Protein AF-A0A2X0KNQ1-F1 (afdb_monomer_lite)

pLDDT: mean 96.61, std 2.68, range [85.62, 98.56]

Radius of gyration: 13.11 Å; chains: 1; bounding box: 28×15×39 Å

Structure (mmCIF, N/CA/C/O backbone):
data_AF-A0A2X0KNQ1-F1
#
_entry.id   AF-A0A2X0KNQ1-F1
#
loop_
_atom_site.group_PDB
_atom_site.id
_atom_site.type_symbol
_atom_site.label_atom_id
_atom_site.label_alt_id
_atom_site.label_comp_id
_atom_site.label_asym_id
_atom_site.label_entity_id
_atom_site.label_seq_id
_atom_site.pdbx_PDB_ins_code
_atom_site.Cartn_x
_atom_site.Cartn_y
_atom_site.Cartn_z
_atom_site.occupancy
_atom_site.B_iso_or_equiv
_atom_site.auth_seq_id
_atom_site.auth_comp_id
_atom_site.auth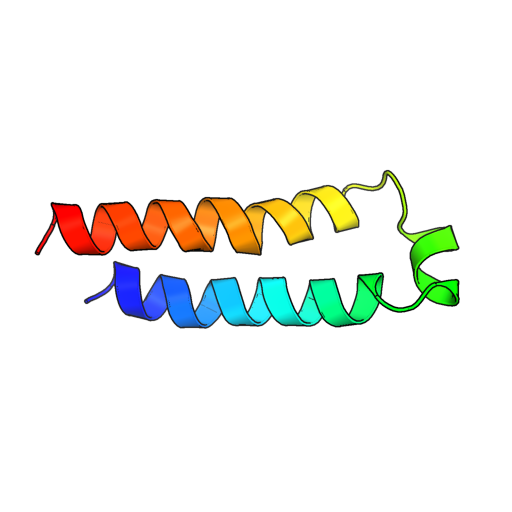_asym_id
_atom_site.auth_atom_id
_atom_site.pdbx_PDB_model_num
ATOM 1 N N . MET A 1 1 ? -13.834 4.805 16.082 1.00 91.69 1 MET A N 1
ATOM 2 C CA . MET A 1 1 ? -14.199 4.898 14.644 1.00 91.69 1 MET A CA 1
ATOM 3 C C . MET A 1 1 ? -13.139 5.517 13.739 1.00 91.69 1 MET A C 1
ATOM 5 O O . MET A 1 1 ? -12.997 5.029 12.626 1.00 91.69 1 MET A O 1
ATOM 9 N N . VAL A 1 2 ? -12.387 6.542 14.164 1.00 96.38 2 VAL A N 1
ATOM 10 C CA . VAL A 1 2 ? -11.382 7.204 13.299 1.00 96.38 2 VAL A CA 1
ATOM 11 C C . VAL A 1 2 ? -10.353 6.219 12.722 1.00 96.38 2 VAL A C 1
ATOM 13 O O . VAL A 1 2 ? -10.142 6.213 11.513 1.00 96.38 2 VAL A O 1
ATOM 16 N N . PHE A 1 3 ? -9.794 5.323 13.544 1.00 96.31 3 PHE A N 1
ATOM 17 C CA . PHE A 1 3 ? -8.854 4.294 13.075 1.00 96.31 3 PHE A CA 1
ATOM 18 C C . PHE A 1 3 ? -9.460 3.342 12.033 1.00 96.31 3 PHE A C 1
ATOM 20 O O . PHE A 1 3 ? -8.793 2.999 11.067 1.00 96.31 3 PHE A O 1
ATOM 27 N N . ALA A 1 4 ? -10.736 2.970 12.165 1.00 95.88 4 ALA A N 1
ATOM 28 C CA . ALA A 1 4 ? -11.404 2.106 11.190 1.00 95.88 4 ALA A CA 1
ATOM 29 C C . ALA A 1 4 ? -11.627 2.813 9.839 1.00 95.88 4 ALA A C 1
ATOM 31 O O . ALA A 1 4 ? -11.422 2.217 8.787 1.00 95.88 4 ALA A O 1
ATOM 32 N N . LEU A 1 5 ? -11.996 4.099 9.848 1.00 97.31 5 LEU A N 1
ATOM 33 C CA . LEU A 1 5 ? -12.130 4.880 8.612 1.00 97.31 5 LEU A CA 1
ATOM 34 C C . LEU A 1 5 ? -10.770 5.109 7.936 1.00 97.31 5 LEU A C 1
ATOM 36 O O . LEU A 1 5 ? -10.654 4.957 6.721 1.00 97.31 5 LEU A O 1
ATOM 40 N N . GLY A 1 6 ? -9.735 5.419 8.725 1.00 95.81 6 GLY A N 1
ATOM 41 C CA . GLY A 1 6 ? -8.360 5.534 8.235 1.00 95.81 6 GLY A CA 1
ATOM 42 C C . GLY A 1 6 ? -7.840 4.227 7.634 1.00 95.81 6 GLY A C 1
ATOM 43 O O . GLY A 1 6 ? -7.248 4.256 6.558 1.00 95.81 6 GLY A O 1
ATOM 44 N N . PHE A 1 7 ? -8.137 3.090 8.276 1.00 96.50 7 PHE A N 1
ATOM 45 C CA . PHE A 1 7 ? -7.835 1.754 7.762 1.00 96.50 7 PHE A CA 1
ATOM 46 C C . PHE A 1 7 ? -8.429 1.558 6.367 1.00 96.50 7 PHE A C 1
ATOM 48 O O . PHE A 1 7 ? -7.689 1.271 5.434 1.00 96.50 7 PHE A O 1
ATOM 55 N N . ILE A 1 8 ? -9.738 1.780 6.190 1.00 96.88 8 ILE A N 1
ATOM 56 C CA . ILE A 1 8 ? -10.398 1.557 4.893 1.00 96.88 8 ILE A CA 1
ATOM 57 C C . ILE A 1 8 ? -9.749 2.414 3.802 1.00 96.88 8 ILE A C 1
ATOM 59 O O . ILE A 1 8 ? -9.418 1.899 2.735 1.00 96.88 8 ILE A O 1
ATOM 63 N N . ALA A 1 9 ? -9.533 3.704 4.058 1.00 96.94 9 ALA A N 1
ATOM 64 C CA . ALA A 1 9 ? -8.969 4.609 3.062 1.00 96.94 9 ALA A CA 1
ATOM 65 C C . ALA A 1 9 ? -7.532 4.220 2.670 1.00 96.94 9 ALA A C 1
ATOM 67 O O . ALA A 1 9 ? -7.226 4.055 1.488 1.00 96.94 9 ALA A O 1
ATOM 68 N N . LEU A 1 10 ? -6.652 4.045 3.657 1.00 97.00 10 LEU A N 1
ATOM 69 C CA . LEU A 1 10 ? -5.225 3.827 3.418 1.00 97.00 10 LEU A CA 1
ATOM 70 C C . LEU A 1 10 ? -4.924 2.409 2.937 1.00 97.00 10 LEU A C 1
ATOM 72 O O . LEU A 1 10 ? -4.092 2.240 2.047 1.00 97.00 10 LEU A O 1
ATOM 76 N N . PHE A 1 11 ? -5.638 1.408 3.452 1.00 97.44 11 PHE A N 1
ATOM 77 C CA . PHE A 1 11 ? -5.519 0.034 2.976 1.00 97.44 11 PHE A CA 1
ATOM 78 C C . PHE A 1 11 ? -5.986 -0.090 1.524 1.00 97.44 11 PHE A C 1
ATOM 80 O O . PHE A 1 11 ? -5.351 -0.787 0.738 1.00 97.44 11 PHE A O 1
ATOM 87 N N . THR A 1 12 ? -7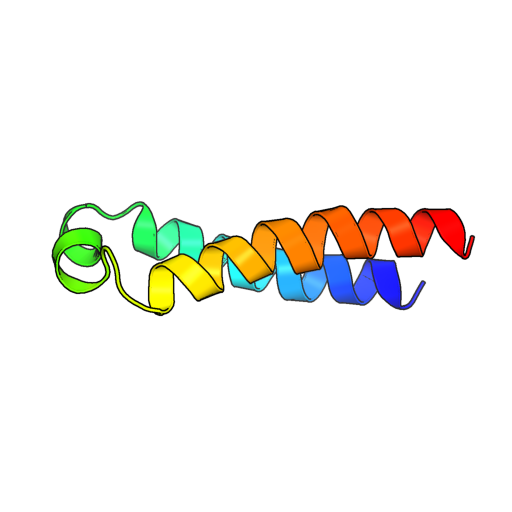.040 0.635 1.128 1.00 97.62 12 THR A N 1
ATOM 88 C CA . THR A 1 12 ? -7.487 0.664 -0.273 1.00 97.62 12 THR A CA 1
ATOM 89 C C . THR A 1 12 ? -6.424 1.284 -1.182 1.00 97.62 12 THR A C 1
ATOM 91 O O . THR A 1 12 ? -6.112 0.713 -2.223 1.00 97.62 12 THR A O 1
ATOM 94 N N . ILE A 1 13 ? -5.812 2.407 -0.783 1.00 97.94 13 ILE A N 1
ATOM 95 C CA . ILE A 1 13 ? -4.720 3.034 -1.550 1.00 97.94 13 ILE A CA 1
ATOM 96 C C . ILE A 1 13 ? -3.517 2.086 -1.660 1.00 97.94 13 ILE A C 1
ATOM 98 O O . ILE A 1 13 ? -3.000 1.882 -2.757 1.00 97.94 13 ILE A O 1
ATOM 102 N N . GLY A 1 14 ? -3.106 1.462 -0.551 1.00 97.94 14 GLY A N 1
ATOM 103 C CA . GLY A 1 14 ? -2.051 0.445 -0.549 1.00 97.94 14 GLY A CA 1
ATOM 104 C C . GLY A 1 14 ? -2.389 -0.755 -1.435 1.00 97.94 14 GLY A C 1
ATOM 105 O O . GLY A 1 14 ? -1.540 -1.241 -2.174 1.00 97.94 14 GLY A O 1
ATOM 106 N N . GLY A 1 15 ? -3.644 -1.201 -1.437 1.00 97.81 15 GLY A N 1
ATOM 107 C CA . GLY A 1 15 ? -4.120 -2.257 -2.325 1.00 97.81 15 GLY A CA 1
ATOM 108 C C . GLY A 1 15 ? -3.996 -1.880 -3.802 1.00 97.81 15 GLY A C 1
ATOM 109 O O . GLY A 1 15 ? -3.491 -2.674 -4.592 1.00 97.81 15 GL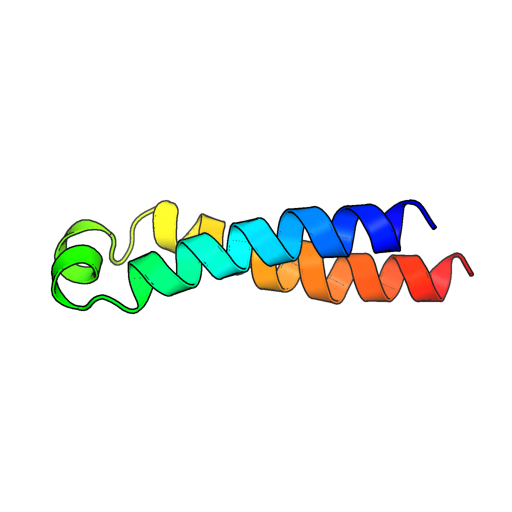Y A O 1
ATOM 110 N N . LEU A 1 16 ? -4.379 -0.654 -4.177 1.00 98.31 16 LEU A N 1
ATOM 111 C CA . LEU A 1 16 ? -4.261 -0.162 -5.555 1.00 98.31 16 LEU A CA 1
ATOM 112 C C . LEU A 1 16 ? -2.803 -0.118 -6.037 1.00 98.31 16 LEU A C 1
ATOM 114 O O . LEU A 1 16 ? -2.533 -0.507 -7.172 1.00 98.31 16 LEU A O 1
ATOM 118 N N . THR A 1 17 ? -1.851 0.287 -5.189 1.00 98.19 17 THR A N 1
ATOM 119 C CA . THR A 1 17 ? -0.421 0.225 -5.549 1.00 98.19 17 THR A CA 1
ATOM 120 C C . THR A 1 17 ? 0.085 -1.215 -5.672 1.00 98.19 17 THR A C 1
ATOM 122 O O . THR A 1 17 ? 0.946 -1.490 -6.504 1.00 98.19 17 THR A O 1
ATOM 125 N N . GLY A 1 18 ? -0.505 -2.159 -4.934 1.00 98.06 18 GLY A N 1
ATOM 126 C CA . GLY A 1 18 ? -0.230 -3.592 -5.074 1.00 98.06 18 GLY A CA 1
ATOM 127 C C . GLY A 1 18 ? -0.705 -4.170 -6.405 1.00 98.06 18 GLY A C 1
ATOM 128 O O . GLY A 1 18 ? -0.007 -4.983 -7.001 1.00 98.06 18 GLY A O 1
ATOM 129 N N . VAL A 1 19 ? -1.848 -3.705 -6.923 1.00 98.38 19 VAL A N 1
ATOM 130 C CA . VAL A 1 19 ? -2.325 -4.081 -8.269 1.00 98.38 19 VAL A CA 1
ATOM 131 C C . VAL A 1 19 ? -1.335 -3.629 -9.346 1.00 98.38 19 VAL A C 1
ATOM 133 O O . VAL A 1 19 ? -1.105 -4.355 -10.310 1.00 98.38 19 VAL A O 1
ATOM 136 N N . ILE A 1 20 ? -0.720 -2.456 -9.175 1.00 98.31 20 ILE A N 1
ATOM 137 C CA . ILE A 1 20 ? 0.311 -1.948 -10.089 1.00 98.31 20 ILE A CA 1
ATOM 138 C C . ILE A 1 20 ? 1.566 -2.832 -10.026 1.00 98.31 20 ILE A C 1
ATOM 140 O O . ILE A 1 20 ? 2.054 -3.255 -11.072 1.00 98.31 20 ILE A O 1
ATOM 144 N N . LEU A 1 21 ? 2.047 -3.162 -8.821 1.00 98.19 21 LEU A N 1
ATOM 145 C CA . LEU A 1 21 ? 3.213 -4.036 -8.619 1.00 98.19 21 LEU A CA 1
ATOM 146 C C . LEU A 1 21 ? 2.979 -5.486 -9.066 1.00 98.19 21 LEU A C 1
ATOM 148 O O . LEU A 1 21 ? 3.921 -6.176 -9.435 1.00 98.19 21 LEU A O 1
ATOM 152 N N . ALA A 1 22 ? 1.728 -5.950 -9.100 1.00 98.38 22 ALA A N 1
ATOM 153 C CA . ALA A 1 22 ? 1.387 -7.264 -9.643 1.00 98.38 22 ALA A CA 1
ATOM 154 C C . ALA A 1 22 ? 1.610 -7.365 -11.166 1.00 98.38 22 ALA A C 1
ATOM 156 O O . ALA A 1 22 ? 1.609 -8.466 -11.723 1.00 98.38 22 ALA A O 1
ATOM 157 N N . ASN A 1 23 ? 1.802 -6.239 -11.863 1.00 98.50 23 ASN A N 1
ATOM 158 C CA . ASN A 1 23 ? 2.178 -6.235 -13.268 1.00 98.50 23 ASN A CA 1
ATOM 159 C C . ASN A 1 23 ? 3.698 -6.398 -13.417 1.00 98.50 23 ASN A C 1
ATOM 161 O O . ASN A 1 23 ? 4.455 -5.449 -13.224 1.00 98.50 23 ASN A O 1
ATOM 165 N N . ALA A 1 24 ? 4.131 -7.576 -13.875 1.00 97.69 24 ALA A N 1
ATOM 166 C CA . ALA A 1 24 ? 5.547 -7.898 -14.054 1.00 97.69 24 ALA A CA 1
ATOM 167 C C . ALA A 1 24 ? 6.304 -6.925 -14.976 1.00 97.69 24 ALA A C 1
ATOM 169 O O . ALA A 1 24 ? 7.482 -6.680 -14.753 1.00 97.69 24 ALA A O 1
ATOM 170 N N . SER A 1 25 ? 5.654 -6.346 -15.995 1.00 98.06 25 SER A N 1
ATOM 171 C CA . SER A 1 25 ? 6.315 -5.372 -16.879 1.00 98.06 25 SER A CA 1
ATOM 172 C C . SER A 1 25 ? 6.567 -4.027 -16.195 1.00 98.06 25 SER A C 1
ATOM 174 O O . SER A 1 25 ? 7.560 -3.370 -16.496 1.00 98.06 25 SER A O 1
ATOM 176 N N . LEU A 1 26 ? 5.699 -3.636 -15.256 1.00 98.19 26 LEU A N 1
ATOM 177 C CA . LEU A 1 26 ? 5.876 -2.426 -14.453 1.00 98.19 26 LEU A CA 1
ATOM 178 C C . LEU A 1 26 ? 6.827 -2.662 -13.279 1.00 98.19 26 LEU A C 1
ATOM 180 O O . LEU A 1 26 ? 7.598 -1.763 -12.952 1.00 98.19 26 LEU A O 1
ATOM 184 N N . ASP A 1 27 ? 6.819 -3.860 -12.686 1.00 98.19 27 ASP A N 1
ATOM 185 C CA . ASP A 1 27 ? 7.706 -4.195 -11.570 1.00 98.19 27 ASP A CA 1
ATOM 186 C C . ASP A 1 27 ? 9.183 -4.062 -11.961 1.00 98.19 27 ASP A C 1
ATOM 188 O O . ASP A 1 27 ? 9.955 -3.537 -11.175 1.00 98.19 27 ASP A O 1
ATOM 192 N N . VAL A 1 28 ? 9.577 -4.352 -13.210 1.00 98.25 28 VAL A N 1
ATOM 193 C CA . VAL A 1 28 ? 10.963 -4.120 -13.684 1.00 98.25 28 VAL A CA 1
ATOM 194 C C . VAL A 1 28 ? 11.461 -2.695 -13.395 1.00 98.25 28 VAL A C 1
ATOM 196 O O . VAL A 1 28 ? 12.6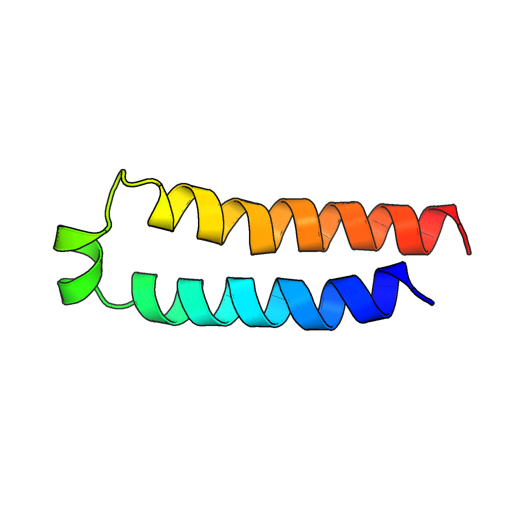33 -2.506 -13.081 1.00 98.25 28 VAL A O 1
ATOM 199 N N . ALA A 1 29 ? 10.587 -1.690 -13.502 1.00 98.06 29 ALA A N 1
ATOM 200 C CA . ALA A 1 29 ? 10.941 -0.292 -13.258 1.00 98.06 29 ALA A CA 1
ATOM 201 C C . ALA A 1 29 ? 10.781 0.141 -11.791 1.00 98.06 29 ALA A C 1
ATOM 203 O O . ALA A 1 29 ? 11.328 1.169 -11.397 1.00 98.06 29 ALA A O 1
ATOM 204 N N . MET A 1 30 ? 9.997 -0.597 -11.004 1.00 98.25 30 MET A N 1
ATOM 205 C CA . MET A 1 30 ? 9.576 -0.201 -9.655 1.00 98.25 30 MET A CA 1
ATOM 206 C C . MET A 1 30 ? 10.224 -1.052 -8.558 1.00 98.25 30 MET A C 1
ATOM 208 O O . MET A 1 30 ? 10.214 -0.641 -7.394 1.00 98.25 30 MET A O 1
ATOM 212 N N . HIS A 1 31 ? 10.803 -2.197 -8.916 1.00 98.50 31 HIS A N 1
ATOM 213 C CA . HIS A 1 31 ? 11.455 -3.127 -8.007 1.00 98.50 31 HIS A CA 1
ATOM 214 C C . HIS A 1 31 ? 12.590 -2.453 -7.235 1.00 98.50 31 HIS A C 1
ATOM 216 O O . HIS A 1 31 ? 13.311 -1.617 -7.779 1.00 98.50 31 HIS A O 1
ATOM 222 N N . ASP A 1 32 ? 12.725 -2.798 -5.954 1.00 98.25 32 ASP A N 1
ATOM 223 C CA . ASP A 1 32 ? 13.718 -2.231 -5.029 1.00 98.25 32 ASP A CA 1
ATOM 224 C C . ASP A 1 32 ? 13.725 -0.695 -4.924 1.00 98.25 32 ASP A C 1
ATOM 226 O O . ASP A 1 32 ? 14.663 -0.088 -4.405 1.00 98.25 32 ASP A O 1
ATOM 230 N N . THR A 1 33 ? 12.649 -0.038 -5.362 1.00 98.56 33 THR A N 1
ATOM 231 C CA . THR A 1 33 ? 12.464 1.399 -5.163 1.00 98.56 33 THR A CA 1
ATOM 232 C C . THR A 1 33 ? 11.592 1.685 -3.945 1.00 98.56 33 THR A C 1
ATOM 234 O O . THR A 1 33 ? 10.884 0.827 -3.403 1.00 98.56 33 THR A O 1
ATOM 237 N N . TYR A 1 34 ? 11.554 2.960 -3.555 1.00 98.56 34 TYR A N 1
ATOM 238 C CA . TYR A 1 34 ? 10.636 3.438 -2.525 1.00 98.56 34 TYR A CA 1
ATOM 239 C C . TYR A 1 34 ? 9.154 3.211 -2.857 1.00 98.56 34 TYR A C 1
ATOM 241 O O . TYR A 1 34 ? 8.331 3.281 -1.947 1.00 98.56 34 TYR A O 1
ATOM 249 N N . TYR A 1 35 ? 8.799 2.898 -4.109 1.00 98.00 35 TYR A N 1
ATOM 250 C CA . TYR A 1 35 ? 7.428 2.546 -4.466 1.00 98.00 35 TYR A CA 1
ATOM 251 C C . TYR A 1 35 ? 6.980 1.243 -3.785 1.00 98.00 35 TYR A C 1
ATOM 253 O O . TYR A 1 35 ? 5.907 1.198 -3.181 1.00 98.00 35 TYR A O 1
ATOM 261 N N . VAL A 1 36 ? 7.829 0.208 -3.796 1.00 98.25 36 VAL A N 1
ATOM 262 C CA . VAL A 1 36 ? 7.554 -1.082 -3.136 1.00 98.25 36 VAL A CA 1
ATOM 263 C C . VAL A 1 36 ? 7.526 -0.918 -1.616 1.00 98.25 36 VAL A C 1
ATOM 265 O O . VAL A 1 36 ? 6.614 -1.413 -0.951 1.00 98.25 36 VAL A O 1
ATOM 268 N N . VAL A 1 37 ? 8.470 -0.146 -1.063 1.00 98.38 37 VAL A N 1
ATOM 269 C CA . VAL A 1 37 ? 8.496 0.175 0.374 1.00 98.38 37 VAL A CA 1
ATOM 270 C C . VAL A 1 37 ? 7.204 0.881 0.794 1.00 98.38 37 VAL A C 1
ATOM 272 O O . VAL A 1 37 ? 6.595 0.496 1.794 1.00 98.38 37 VAL A O 1
ATOM 275 N N . ALA A 1 38 ? 6.750 1.877 0.026 1.00 98.06 38 ALA A N 1
ATOM 276 C CA . ALA A 1 38 ? 5.524 2.617 0.314 1.00 98.06 38 ALA A CA 1
ATOM 277 C C . ALA A 1 38 ? 4.274 1.730 0.226 1.00 98.06 38 ALA A C 1
ATOM 279 O O . ALA A 1 38 ? 3.432 1.785 1.123 1.00 98.06 38 ALA A O 1
ATOM 280 N N . HIS A 1 39 ? 4.167 0.885 -0.808 1.00 98.12 39 HIS A N 1
ATOM 281 C CA . HIS A 1 39 ? 3.083 -0.092 -0.938 1.00 98.12 39 HIS A CA 1
ATOM 282 C C . HIS A 1 39 ? 2.951 -0.950 0.328 1.00 98.12 39 HIS A C 1
ATOM 284 O O . HIS A 1 39 ? 1.884 -0.993 0.944 1.00 98.12 39 HIS A O 1
ATOM 290 N N . PHE A 1 40 ? 4.053 -1.565 0.763 1.00 97.69 40 PHE A N 1
ATOM 291 C CA . PHE A 1 40 ? 4.046 -2.441 1.929 1.00 97.69 40 PHE A CA 1
ATOM 292 C C . PHE A 1 40 ? 3.647 -1.707 3.216 1.00 97.69 40 PHE A C 1
ATOM 294 O O . PHE A 1 40 ? 2.842 -2.219 3.991 1.00 97.69 40 PHE A O 1
ATOM 301 N N . HIS A 1 41 ? 4.145 -0.486 3.438 1.00 97.81 41 HIS A N 1
ATOM 302 C CA . HIS A 1 41 ? 3.804 0.280 4.641 1.00 97.81 41 HIS A CA 1
ATOM 303 C C . HIS A 1 41 ? 2.336 0.739 4.660 1.00 97.81 41 HIS A C 1
ATOM 305 O O . HIS A 1 41 ? 1.733 0.778 5.735 1.00 97.81 41 HIS A O 1
ATOM 311 N N . TYR A 1 42 ? 1.720 1.020 3.505 1.00 97.06 42 TYR A N 1
ATOM 312 C CA . TYR A 1 42 ? 0.278 1.287 3.451 1.00 97.06 42 TYR A CA 1
ATOM 313 C C . TYR A 1 42 ? -0.562 0.056 3.811 1.00 97.06 42 TYR A C 1
ATOM 315 O O . TYR A 1 42 ? -1.580 0.190 4.485 1.00 97.06 42 TYR A O 1
ATOM 323 N N . VAL A 1 43 ? -0.143 -1.143 3.408 1.00 96.44 43 VAL A N 1
ATOM 324 C CA . VAL A 1 43 ? -0.909 -2.372 3.667 1.00 96.44 43 VAL A CA 1
ATOM 325 C C . VAL A 1 43 ? -0.664 -2.906 5.081 1.00 96.44 43 VAL A C 1
ATOM 327 O O . VAL A 1 43 ? -1.613 -3.264 5.775 1.00 96.44 43 VAL A O 1
ATOM 330 N N . LEU A 1 44 ? 0.589 -2.949 5.540 1.00 94.69 44 LEU A N 1
ATOM 331 C CA . LEU A 1 44 ? 0.937 -3.542 6.830 1.00 94.69 44 LEU A CA 1
ATOM 332 C C . LEU A 1 44 ? 0.795 -2.539 7.978 1.00 94.69 44 LEU A C 1
ATOM 334 O O . LEU A 1 44 ? 0.007 -2.769 8.895 1.00 94.69 44 LEU A O 1
ATOM 338 N N . SER A 1 45 ? 1.502 -1.408 7.928 1.00 85.62 45 SER A N 1
ATOM 339 C CA . SER A 1 45 ? 1.460 -0.422 9.015 1.00 85.62 45 SER A CA 1
ATOM 340 C C . SER A 1 45 ? 0.094 0.258 9.090 1.00 85.62 45 SER A C 1
ATOM 342 O O . SER A 1 45 ? -0.516 0.291 10.154 1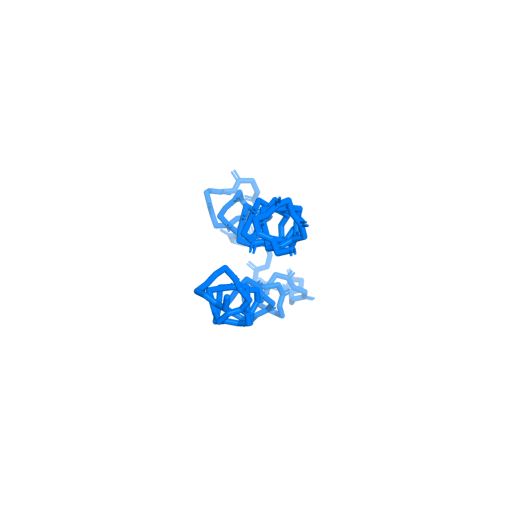.00 85.62 45 SER A O 1
ATOM 344 N N . MET A 1 46 ? -0.451 0.728 7.966 1.00 87.75 46 MET A N 1
ATOM 345 C CA . MET A 1 46 ? -1.769 1.388 7.972 1.00 87.75 46 MET A CA 1
ATOM 346 C C . MET A 1 46 ? -2.948 0.402 7.931 1.00 87.75 46 MET A C 1
ATOM 348 O O . MET A 1 46 ? -4.095 0.820 8.077 1.00 87.75 46 MET A O 1
ATOM 352 N N . GLY A 1 47 ? -2.677 -0.900 7.787 1.00 90.44 47 GLY A N 1
ATOM 353 C CA . GLY A 1 47 ? -3.658 -1.973 7.923 1.00 90.44 47 GLY A CA 1
ATOM 354 C C . GLY A 1 47 ? -3.671 -2.579 9.328 1.00 90.44 47 GLY A C 1
ATOM 355 O O . GLY A 1 47 ? -4.558 -2.312 10.139 1.00 90.44 47 GLY A O 1
ATOM 356 N N . ALA A 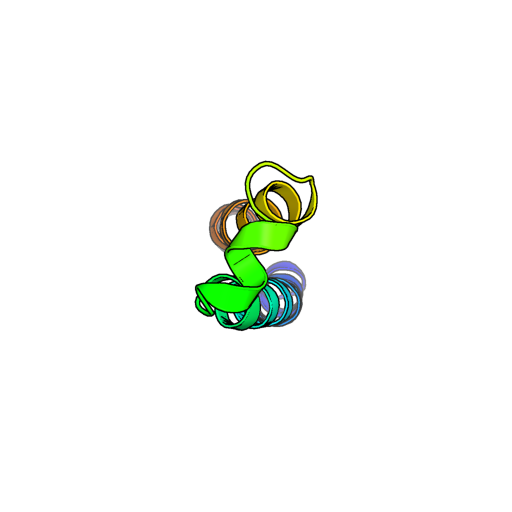1 48 ? -2.659 -3.390 9.633 1.00 91.69 48 ALA A N 1
ATOM 357 C CA . ALA A 1 48 ? -2.578 -4.154 10.874 1.00 91.69 48 ALA A CA 1
ATOM 358 C C . ALA A 1 48 ? -2.464 -3.256 12.116 1.00 91.69 48 ALA A C 1
ATOM 360 O O . ALA A 1 48 ? -3.166 -3.486 13.098 1.00 91.69 48 ALA A O 1
ATOM 361 N N . VAL A 1 49 ? -1.636 -2.203 12.084 1.00 95.75 49 VAL A N 1
ATOM 362 C CA . VAL A 1 49 ? -1.448 -1.335 13.263 1.00 95.75 49 VAL A CA 1
ATOM 363 C C . VAL A 1 49 ? -2.678 -0.465 13.518 1.00 95.75 49 VAL A C 1
ATOM 365 O O . VAL A 1 49 ? -3.097 -0.324 14.664 1.00 95.75 49 VAL A O 1
ATOM 368 N N . PHE A 1 50 ? -3.325 0.054 12.470 1.00 96.25 50 PHE A N 1
ATOM 369 C CA . PHE A 1 50 ? -4.601 0.768 12.617 1.00 96.25 50 PHE A CA 1
ATOM 370 C C . PHE A 1 50 ? -5.715 -0.147 13.129 1.00 96.25 50 PHE A C 1
ATOM 372 O O . PHE A 1 50 ? -6.500 0.288 13.965 1.00 96.25 50 PHE A O 1
ATOM 379 N N . GLY A 1 51 ? -5.764 -1.407 12.686 1.00 95.19 51 GLY A N 1
ATOM 380 C CA . GLY A 1 51 ? -6.676 -2.412 13.233 1.00 95.19 51 GLY A CA 1
ATOM 381 C C . GLY A 1 51 ? -6.427 -2.677 14.721 1.00 95.19 51 GLY A C 1
ATOM 382 O O . GLY A 1 51 ? -7.368 -2.662 15.511 1.00 95.19 51 GLY A O 1
ATOM 383 N N . MET A 1 52 ? -5.159 -2.827 15.124 1.00 96.94 52 MET A N 1
ATOM 384 C CA . MET A 1 52 ? -4.782 -2.981 16.534 1.00 96.94 52 MET A CA 1
ATOM 385 C C . MET A 1 52 ? -5.167 -1.759 17.372 1.00 96.94 52 MET A C 1
ATOM 387 O O . MET A 1 52 ? -5.732 -1.925 18.446 1.00 96.94 52 MET A O 1
ATOM 391 N N . PHE A 1 53 ? -4.934 -0.534 16.890 1.00 97.50 53 PHE A N 1
ATOM 392 C CA . PHE A 1 53 ? -5.365 0.669 17.607 1.00 97.50 53 PHE A CA 1
ATOM 393 C C . PHE A 1 53 ? -6.885 0.835 17.625 1.00 97.50 53 PHE A C 1
ATOM 395 O O . PHE A 1 53 ? -7.436 1.226 18.650 1.00 97.50 53 PHE A O 1
ATOM 402 N N . ALA A 1 54 ? -7.584 0.502 16.538 1.00 96.81 54 ALA A N 1
ATOM 403 C CA . ALA A 1 54 ? -9.042 0.496 16.522 1.00 96.81 54 ALA A CA 1
ATOM 404 C C . ALA A 1 54 ? -9.607 -0.439 17.598 1.00 96.81 54 ALA A C 1
ATOM 406 O O . ALA A 1 54 ? -10.559 -0.049 18.261 1.00 96.81 54 ALA A O 1
ATOM 407 N N . ALA A 1 55 ? -9.002 -1.618 17.781 1.00 96.31 55 ALA A N 1
ATOM 408 C CA . ALA A 1 55 ? -9.375 -2.582 18.814 1.00 96.31 55 ALA A CA 1
ATOM 409 C C . ALA A 1 55 ? -8.904 -2.190 20.224 1.00 96.31 55 ALA A C 1
ATOM 411 O O . ALA A 1 55 ? -9.564 -2.520 21.194 1.00 96.31 55 ALA A O 1
ATOM 412 N N . TYR A 1 56 ? -7.766 -1.507 20.364 1.00 97.56 56 TYR A N 1
ATOM 413 C CA . TYR A 1 56 ? -7.255 -1.082 21.671 1.00 97.56 56 TYR A CA 1
ATOM 414 C C . TYR A 1 56 ? -8.063 0.077 22.273 1.00 97.56 56 TYR A C 1
ATOM 416 O O . TYR A 1 56 ? -8.244 0.147 23.484 1.00 97.56 56 TYR A O 1
ATOM 424 N N . TYR A 1 57 ? -8.528 1.006 21.433 1.00 94.94 57 TYR A N 1
ATOM 425 C CA . TYR A 1 57 ? -9.265 2.199 21.863 1.00 94.94 57 TYR A CA 1
ATOM 426 C C . TYR A 1 57 ? -10.795 2.033 21.861 1.00 94.94 57 TYR A C 1
ATOM 428 O O . TYR A 1 57 ? -11.503 3.024 22.057 1.00 94.94 57 TYR A O 1
ATOM 436 N N . PHE A 1 58 ? -11.306 0.830 21.598 1.00 90.00 58 PHE A N 1
ATOM 437 C CA . PHE A 1 58 ? -12.734 0.512 21.554 1.00 90.00 58 PHE A CA 1
ATOM 438 C C . PHE A 1 58 ? -13.041 -0.653 22.490 1.00 90.00 58 PHE A C 1
ATOM 440 O O . PHE A 1 58 ? -14.002 -0.514 23.277 1.00 90.00 58 PHE A O 1
#

Secondary structure (DSSP, 8-state):
-HHHHHHHHHHHHHHHHHHHHT-HHHHHHHTTSHHHHHHHHHHIIIIIIHHHHHHH--

Sequence (58 aa):
MVFALGFIALFTIGGLTGVILANASLDVAMHDTYYVVAHFHYVLSMGAVFGMFAAYYF

Foldseek 3Di:
DVLVVQQVVLLVVLVVLVVQCVPPVSVVVCPPHVSVVSSCCSNPVSHVVSVVVVVVVD

InterPro domains:
  IPR000883 Cytochrome c oxidase subunit I [PF00115] (1-58)
  IPR000883 Cytochrome c oxidase subunit I [PR01165] (3-21)
  IPR000883 Cytochrome c oxidase subunit I [PR01165] (31-50)
  IPR000883 Cytochrome c oxidase subunit I [PTHR10422] (1-58)
  IPR023616 Cytochrome c oxidase-like, subunit I domain [PS50855] (1-58)
  IPR036927 Cytochrome c oxidase-like, subunit I superfamily [G3DSA:1.20.210.10] (1-58)
  IPR036927 Cytochrome c oxidase-like, subunit I superfamily [SSF81442] (1-58)

Organism: NCBI:txid289078